Protein AF-A0A7C6WQP8-F1 (afdb_monomer_lite)

Sequence (54 aa):
MVVVNGIEIDEKKARRLLQKLIIMEKTNIKTKQYNDAEMVKKIKKEIEEEVECY

Secondary structure (DSSP, 8-state):
-EEETTEEE-HHHHHHHHHHHHHHHHHHHHH--S-HHHHHHHHHHHHHHHHH--

Foldseek 3Di:
DDQDPNDDDPVVLVVVLVVVLVVLVVVCVVVVPDDPVRSVVVSVVSVVCSVVVD

Radius of gyration: 13.17 Å; chains: 1; bounding box: 29×18×31 Å

Structure (mmCIF, N/C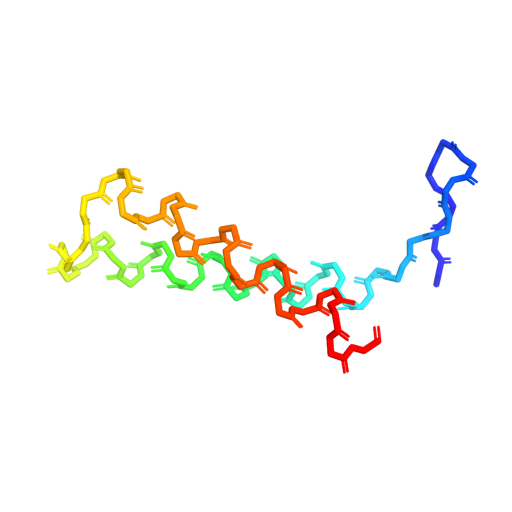A/C/O backbone):
data_AF-A0A7C6WQP8-F1
#
_entry.id   AF-A0A7C6WQP8-F1
#
loop_
_atom_site.group_PDB
_atom_site.id
_atom_site.type_symbol
_atom_site.label_atom_id
_atom_site.label_alt_id
_atom_site.label_comp_id
_atom_site.label_asym_id
_atom_site.label_entity_id
_atom_site.label_seq_id
_atom_site.pdbx_PDB_ins_code
_atom_site.Cartn_x
_atom_site.Cartn_y
_atom_site.Cartn_z
_atom_site.occupancy
_atom_site.B_iso_or_equiv
_atom_site.auth_seq_id
_atom_site.auth_comp_id
_atom_site.auth_asym_id
_atom_site.auth_atom_id
_atom_site.pdbx_PDB_model_num
ATOM 1 N N . MET A 1 1 ? 7.683 -3.207 -18.794 1.00 67.44 1 MET A N 1
ATOM 2 C CA . MET A 1 1 ? 8.467 -2.086 -18.246 1.00 67.44 1 MET A CA 1
ATOM 3 C C . MET A 1 1 ? 8.102 -0.869 -19.049 1.00 67.44 1 MET A C 1
ATOM 5 O O . MET A 1 1 ? 8.080 -0.959 -20.272 1.00 67.44 1 MET A O 1
ATOM 9 N N . VAL A 1 2 ? 7.754 0.214 -18.368 1.00 84.75 2 VAL A N 1
ATOM 10 C CA . VAL A 1 2 ? 7.424 1.488 -19.007 1.00 84.75 2 VAL A CA 1
ATOM 11 C C . VAL A 1 2 ? 8.336 2.548 -18.430 1.00 84.75 2 VAL A C 1
ATOM 13 O O . VAL A 1 2 ? 8.599 2.558 -17.231 1.00 84.75 2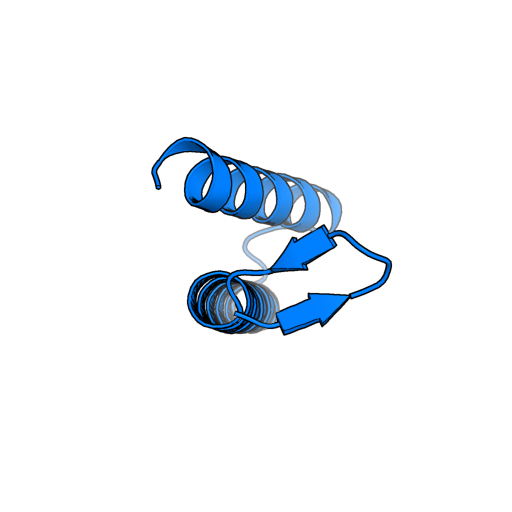 VAL A O 1
ATOM 16 N N . VAL A 1 3 ? 8.851 3.408 -19.302 1.00 81.94 3 VAL A N 1
ATOM 17 C CA . VAL A 1 3 ? 9.705 4.523 -18.910 1.00 81.94 3 VAL A CA 1
ATOM 18 C C . VAL A 1 3 ? 8.824 5.754 -18.774 1.00 81.94 3 VAL A C 1
ATOM 20 O O . VAL A 1 3 ? 8.248 6.218 -19.757 1.00 81.94 3 VAL A O 1
ATOM 23 N N . VAL A 1 4 ? 8.717 6.282 -17.557 1.00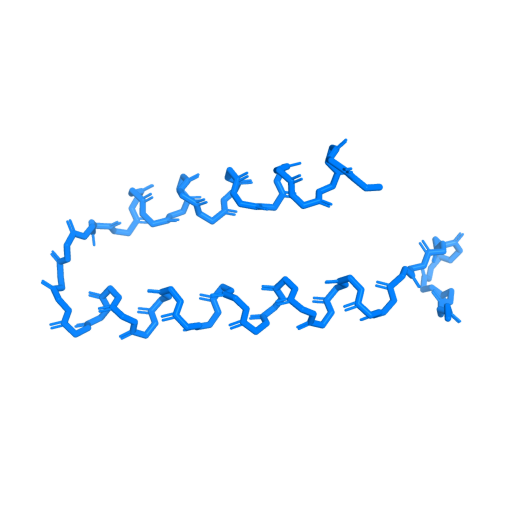 84.81 4 VAL A N 1
ATOM 24 C CA . VAL A 1 4 ? 7.994 7.529 -17.273 1.00 84.81 4 VAL A CA 1
ATOM 25 C C . VAL A 1 4 ? 9.003 8.526 -16.732 1.00 84.81 4 VAL A C 1
ATOM 27 O O . VAL A 1 4 ? 9.678 8.249 -15.746 1.00 84.81 4 VAL A O 1
ATOM 30 N N . ASN A 1 5 ? 9.140 9.680 -17.387 1.00 89.38 5 ASN A N 1
ATOM 31 C CA . ASN A 1 5 ? 10.115 10.717 -17.018 1.00 89.38 5 ASN A CA 1
ATOM 32 C C . ASN A 1 5 ? 11.568 10.203 -16.915 1.00 89.38 5 ASN A C 1
ATOM 34 O O . ASN A 1 5 ? 12.334 10.667 -16.077 1.00 89.38 5 ASN A O 1
ATOM 38 N N . GLY A 1 6 ? 11.944 9.223 -17.744 1.00 87.44 6 GLY A N 1
ATOM 39 C CA . GLY A 1 6 ? 13.281 8.616 -17.720 1.00 87.44 6 GLY A CA 1
ATOM 40 C C . GLY A 1 6 ? 13.511 7.604 -16.591 1.00 87.44 6 GLY A C 1
ATOM 41 O O . GLY A 1 6 ? 14.616 7.087 -16.472 1.00 87.44 6 GLY A O 1
ATOM 42 N N . ILE A 1 7 ? 12.487 7.298 -15.788 1.00 87.19 7 ILE A N 1
ATOM 43 C CA . ILE A 1 7 ? 12.542 6.287 -14.728 1.00 87.19 7 ILE A CA 1
ATOM 44 C C . ILE A 1 7 ? 11.923 4.995 -15.256 1.00 87.19 7 ILE A C 1
ATOM 46 O O . ILE A 1 7 ? 10.796 4.999 -15.758 1.00 87.19 7 ILE A O 1
ATOM 50 N N . GLU A 1 8 ? 12.651 3.887 -15.132 1.00 87.19 8 GLU A N 1
ATOM 51 C CA . GLU A 1 8 ? 12.120 2.561 -15.434 1.00 87.19 8 GLU A CA 1
ATOM 52 C C . GLU A 1 8 ? 11.121 2.134 -14.359 1.00 87.19 8 GLU A C 1
ATOM 54 O O . GLU A 1 8 ? 11.450 2.028 -13.178 1.00 87.19 8 GLU A O 1
ATOM 59 N N . ILE A 1 9 ? 9.885 1.877 -14.779 1.00 85.44 9 ILE A N 1
ATOM 60 C CA . ILE A 1 9 ? 8.818 1.411 -13.901 1.00 85.44 9 ILE A CA 1
ATOM 61 C C . ILE A 1 9 ? 8.497 -0.048 -14.220 1.00 85.44 9 ILE A C 1
ATOM 63 O O . ILE A 1 9 ? 8.140 -0.418 -15.351 1.00 85.44 9 ILE A O 1
ATOM 67 N N . ASP A 1 10 ? 8.549 -0.881 -13.182 1.00 88.62 10 ASP A N 1
ATOM 68 C CA . ASP A 1 10 ? 7.919 -2.196 -13.192 1.00 88.62 10 ASP A CA 1
ATOM 69 C C . ASP A 1 10 ? 6.405 -2.029 -13.007 1.00 88.62 10 ASP A C 1
ATOM 71 O O . ASP A 1 10 ? 5.868 -2.012 -11.897 1.00 88.62 10 ASP A O 1
ATOM 75 N N . GLU A 1 11 ? 5.698 -1.896 -14.128 1.00 90.00 11 GLU A N 1
ATOM 76 C CA . GLU A 1 11 ? 4.241 -1.756 -14.141 1.00 90.00 11 GLU A CA 1
ATOM 77 C C . GLU A 1 11 ? 3.516 -2.892 -13.419 1.00 90.00 11 GLU A C 1
ATOM 79 O O . GLU A 1 11 ? 2.435 -2.684 -12.866 1.00 90.00 11 GLU A O 1
ATOM 84 N N . LYS A 1 12 ? 4.077 -4.107 -13.422 1.00 88.88 12 LYS A N 1
ATOM 85 C CA . LYS A 1 12 ? 3.431 -5.260 -12.798 1.00 88.88 12 LYS A CA 1
ATOM 86 C C . LYS A 1 12 ? 3.492 -5.130 -11.280 1.00 88.88 12 LYS A C 1
ATOM 88 O O . LYS A 1 12 ? 2.466 -5.353 -10.632 1.00 88.88 12 LYS A O 1
ATOM 93 N N . LYS A 1 13 ? 4.647 -4.732 -10.733 1.00 86.38 13 LYS A N 1
ATOM 94 C CA . LYS A 1 13 ? 4.792 -4.390 -9.306 1.00 86.38 13 LYS A CA 1
ATOM 95 C C . LYS A 1 13 ? 3.894 -3.206 -8.940 1.00 86.38 13 LYS A C 1
ATOM 97 O O . LYS A 1 13 ? 3.063 -3.329 -8.044 1.00 86.38 13 LYS A O 1
ATOM 102 N N . ALA A 1 14 ? 3.944 -2.116 -9.710 1.00 89.06 14 ALA A N 1
ATOM 103 C CA . ALA A 1 14 ? 3.130 -0.924 -9.458 1.00 89.06 14 ALA A CA 1
ATOM 104 C C . ALA A 1 14 ? 1.619 -1.226 -9.446 1.00 89.06 14 ALA A C 1
ATOM 106 O O . ALA A 1 14 ? 0.890 -0.788 -8.554 1.00 89.06 14 ALA A O 1
ATOM 107 N N . ARG A 1 15 ? 1.133 -2.032 -10.399 1.00 91.31 15 ARG A N 1
ATOM 108 C CA . ARG A 1 15 ? -0.283 -2.414 -10.485 1.00 91.31 15 ARG A CA 1
ATOM 109 C C . ARG A 1 15 ? -0.717 -3.326 -9.338 1.00 91.31 15 ARG A C 1
ATOM 111 O O . ARG A 1 15 ? -1.834 -3.171 -8.844 1.00 91.31 15 ARG A O 1
ATOM 118 N N . ARG A 1 16 ? 0.138 -4.263 -8.913 1.00 91.38 16 ARG A N 1
ATOM 119 C CA . ARG A 1 16 ? -0.124 -5.133 -7.751 1.00 91.38 16 ARG A CA 1
ATOM 120 C C . ARG A 1 16 ? -0.213 -4.322 -6.466 1.00 91.38 16 ARG A C 1
ATOM 122 O O . ARG A 1 16 ? -1.188 -4.471 -5.732 1.00 91.38 16 ARG A O 1
ATOM 129 N N . LEU A 1 17 ? 0.748 -3.428 -6.252 1.00 92.12 17 LEU A N 1
ATOM 130 C CA . LEU A 1 17 ? 0.772 -2.525 -5.109 1.00 92.12 17 LEU A CA 1
ATOM 131 C C . LEU A 1 17 ? -0.495 -1.665 -5.072 1.00 92.12 17 LEU A C 1
ATOM 133 O O . LEU A 1 17 ? -1.214 -1.678 -4.078 1.00 92.12 17 LEU A O 1
ATOM 137 N N . LEU A 1 18 ? -0.856 -1.026 -6.189 1.00 92.88 18 LEU A N 1
A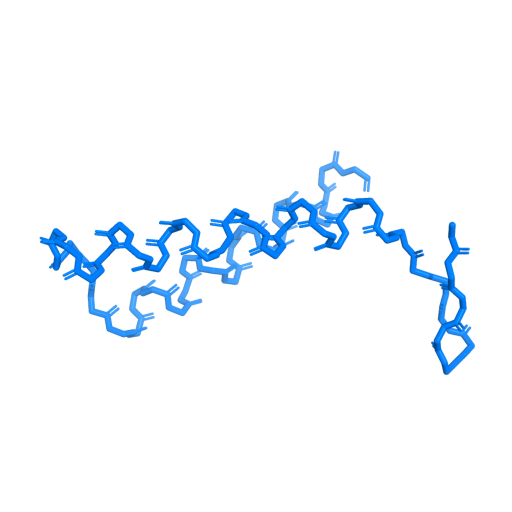TOM 138 C CA . LEU A 1 18 ? -2.082 -0.230 -6.285 1.00 92.88 18 LEU A CA 1
ATOM 139 C C . LEU A 1 18 ? -3.340 -1.035 -5.914 1.00 92.88 18 LEU A C 1
ATOM 141 O O . LEU A 1 18 ? -4.174 -0.560 -5.143 1.00 92.88 18 LEU A O 1
ATOM 145 N N . GLN A 1 19 ? -3.479 -2.263 -6.427 1.00 94.88 19 GLN A N 1
ATOM 146 C CA . GLN A 1 19 ? -4.610 -3.132 -6.084 1.00 94.88 19 GLN A CA 1
ATOM 147 C C . GLN A 1 19 ? -4.643 -3.475 -4.590 1.00 94.88 19 GLN A C 1
ATOM 149 O O . GLN A 1 19 ? -5.713 -3.418 -3.979 1.00 94.88 19 GLN A O 1
ATOM 154 N N . LYS A 1 20 ? -3.486 -3.792 -3.996 1.00 93.44 20 LYS A N 1
ATOM 155 C CA . LYS A 1 20 ? -3.351 -4.094 -2.564 1.00 93.44 20 LYS A CA 1
ATOM 156 C C . LYS A 1 20 ? -3.806 -2.909 -1.709 1.00 93.44 20 LYS A C 1
ATOM 158 O O . LYS A 1 20 ? -4.656 -3.085 -0.836 1.00 93.44 20 LYS A O 1
ATOM 163 N N . LEU A 1 21 ? -3.330 -1.702 -2.024 1.00 94.44 21 LEU A N 1
ATOM 164 C CA . LEU A 1 21 ? -3.677 -0.478 -1.294 1.00 94.44 21 LEU A CA 1
ATOM 165 C C . LEU A 1 21 ? -5.182 -0.170 -1.357 1.00 94.44 21 LEU A C 1
ATOM 167 O O . LEU A 1 21 ? -5.792 0.123 -0.331 1.00 94.44 21 LEU A O 1
ATOM 171 N N . ILE A 1 22 ? -5.813 -0.318 -2.528 1.00 95.19 22 ILE A N 1
ATOM 172 C CA . ILE A 1 22 ? -7.266 -0.117 -2.680 1.00 95.19 22 ILE A CA 1
ATOM 173 C C . ILE A 1 22 ? -8.059 -1.105 -1.813 1.00 95.19 22 ILE A C 1
ATOM 175 O O . ILE A 1 22 ? -9.052 -0.729 -1.185 1.00 95.19 22 ILE A O 1
ATOM 179 N N . ILE A 1 23 ? -7.646 -2.377 -1.774 1.00 95.44 23 ILE A N 1
ATOM 180 C CA . ILE A 1 23 ? -8.314 -3.403 -0.962 1.00 95.44 23 ILE A CA 1
ATOM 181 C C . ILE A 1 23 ? -8.170 -3.087 0.529 1.00 95.44 23 ILE A C 1
ATOM 183 O O . ILE A 1 23 ? -9.154 -3.199 1.267 1.00 95.44 23 ILE A O 1
ATOM 187 N N . MET A 1 24 ? -6.981 -2.672 0.970 1.00 94.25 24 MET A N 1
ATOM 188 C CA . MET A 1 24 ? -6.737 -2.272 2.357 1.00 94.25 24 MET A CA 1
ATOM 189 C C . MET A 1 24 ? -7.621 -1.097 2.768 1.00 94.25 24 MET A C 1
ATOM 191 O O . MET A 1 24 ? -8.308 -1.187 3.785 1.00 94.25 24 MET A O 1
ATOM 195 N N . GLU A 1 25 ? -7.675 -0.045 1.952 1.00 93.81 25 GLU A N 1
ATOM 196 C CA . GLU A 1 25 ? -8.480 1.144 2.237 1.00 93.81 25 GLU A CA 1
ATOM 197 C C . GLU A 1 25 ? -9.972 0.810 2.288 1.00 93.81 25 GLU A C 1
ATOM 199 O O . GLU A 1 25 ? -10.676 1.141 3.242 1.00 93.81 25 GLU A O 1
ATOM 204 N N . LYS A 1 26 ? -10.455 0.036 1.311 1.00 96.12 26 LYS A N 1
ATOM 205 C CA . LYS A 1 26 ? -11.847 -0.428 1.283 1.00 96.12 26 LYS A CA 1
ATOM 206 C C . LYS A 1 26 ? -12.191 -1.301 2.488 1.00 96.12 26 LYS A C 1
ATOM 208 O O . LYS A 1 26 ? -13.324 -1.259 2.968 1.00 96.12 26 LYS A O 1
ATOM 213 N N . THR A 1 27 ? -11.246 -2.112 2.956 1.00 95.56 27 THR A N 1
ATOM 214 C CA . THR A 1 27 ? -11.421 -2.926 4.163 1.00 95.56 27 THR A CA 1
ATOM 215 C C . THR A 1 27 ? -11.507 -2.028 5.389 1.00 95.56 27 THR A C 1
ATOM 217 O O . THR A 1 27 ? -12.451 -2.169 6.162 1.00 95.56 27 THR A O 1
ATOM 220 N N . ASN A 1 28 ? -10.607 -1.052 5.513 1.00 96.38 28 ASN A N 1
ATOM 221 C CA . ASN A 1 28 ? -10.607 -0.124 6.633 1.00 96.38 28 ASN A CA 1
ATOM 222 C C . ASN A 1 28 ? -11.867 0.751 6.693 1.00 96.38 28 ASN A C 1
ATOM 224 O O . ASN A 1 28 ? -12.420 0.935 7.768 1.00 96.38 28 ASN A O 1
ATOM 228 N N . ILE A 1 29 ? -12.397 1.209 5.556 1.00 95.44 29 ILE A N 1
ATOM 229 C CA . ILE A 1 29 ? -13.676 1.942 5.507 1.00 95.44 29 ILE A CA 1
ATOM 230 C C . ILE A 1 29 ? -14.820 1.107 6.107 1.00 95.44 29 ILE A C 1
ATOM 232 O O . ILE A 1 29 ? -15.698 1.642 6.786 1.00 95.44 29 ILE A O 1
ATOM 236 N N . LYS A 1 30 ? -14.818 -0.212 5.869 1.00 96.19 30 LYS A N 1
ATOM 237 C CA . LYS A 1 30 ? -15.846 -1.124 6.392 1.00 96.19 30 LYS A CA 1
ATOM 238 C C . LYS A 1 30 ? -15.656 -1.434 7.873 1.00 96.19 30 LYS A C 1
ATOM 240 O O . LYS A 1 30 ? -16.641 -1.496 8.601 1.00 96.19 30 LYS A O 1
ATOM 245 N N . THR A 1 31 ? -14.420 -1.680 8.301 1.00 95.81 31 THR A N 1
ATOM 246 C CA . THR A 1 31 ? -14.118 -2.142 9.665 1.00 95.81 31 THR A CA 1
ATOM 247 C C . THR A 1 31 ? -13.863 -1.002 10.643 1.00 95.81 31 THR A C 1
ATOM 249 O O . THR A 1 31 ? -13.984 -1.208 11.847 1.00 95.81 31 THR A O 1
ATOM 252 N N . LYS A 1 32 ? -13.511 0.187 10.138 1.00 94.50 32 LYS A N 1
ATOM 253 C CA . LYS A 1 32 ? -13.011 1.342 10.898 1.00 94.50 32 LYS A CA 1
ATOM 254 C C . LYS A 1 32 ? -11.873 0.966 11.852 1.00 94.50 32 LYS A C 1
ATOM 256 O O . LYS A 1 32 ? -11.774 1.502 12.950 1.00 94.50 32 LYS A O 1
ATOM 261 N N . GLN A 1 33 ? -11.054 -0.002 11.446 1.00 94.81 33 GLN A N 1
ATOM 262 C CA . GLN A 1 33 ? -10.009 -0.576 12.288 1.00 94.81 33 GLN A CA 1
ATOM 263 C C . GLN A 1 33 ? -8.872 0.413 12.566 1.00 94.81 33 GLN A C 1
ATOM 265 O O . GLN A 1 33 ? -8.263 0.356 13.629 1.00 94.81 33 GLN A O 1
ATOM 270 N N . TYR A 1 34 ? -8.594 1.293 11.610 1.00 95.69 34 TYR A N 1
ATOM 271 C CA . TYR A 1 34 ? -7.524 2.274 11.642 1.00 95.69 34 TYR A CA 1
ATOM 272 C C . TYR A 1 34 ? -8.087 3.659 11.332 1.00 95.69 34 TYR A C 1
ATOM 274 O O . TYR A 1 34 ? -8.952 3.811 10.464 1.00 95.69 34 TYR A O 1
ATOM 282 N N . ASN A 1 35 ? -7.576 4.678 12.016 1.00 94.12 35 ASN A N 1
ATOM 283 C CA . ASN A 1 35 ? -7.824 6.064 11.620 1.00 94.12 35 ASN A CA 1
ATOM 284 C C . ASN A 1 35 ? -6.952 6.462 10.415 1.00 94.12 35 ASN A C 1
ATOM 286 O O . ASN A 1 35 ? -6.035 5.737 10.021 1.00 94.12 35 ASN A O 1
ATOM 290 N N . ASP A 1 36 ? -7.210 7.637 9.846 1.00 91.44 36 ASP A N 1
ATOM 291 C CA . ASP A 1 36 ? -6.523 8.114 8.641 1.00 91.44 36 ASP A CA 1
ATOM 292 C C . ASP A 1 36 ? -4.992 8.136 8.801 1.00 91.44 36 ASP A C 1
ATOM 294 O O . ASP A 1 36 ? -4.256 7.704 7.912 1.00 91.44 36 ASP A O 1
ATOM 298 N N . ALA A 1 37 ? -4.483 8.573 9.958 1.00 95.25 37 ALA A N 1
ATOM 299 C CA . ALA A 1 37 ? -3.043 8.635 10.211 1.00 95.25 37 ALA A CA 1
ATOM 300 C C . ALA A 1 37 ? -2.407 7.237 10.302 1.00 95.25 37 ALA A C 1
ATOM 302 O O . ALA A 1 37 ? -1.281 7.025 9.842 1.00 95.25 37 ALA A O 1
ATOM 303 N N . GLU A 1 38 ? -3.120 6.275 10.885 1.00 95.69 38 GLU A N 1
ATOM 304 C CA . GLU A 1 38 ? -2.697 4.877 10.963 1.00 95.69 38 GLU A CA 1
ATOM 305 C C . GLU A 1 38 ? -2.728 4.201 9.591 1.00 95.69 38 GLU A C 1
ATOM 307 O O . GLU A 1 38 ? -1.774 3.499 9.245 1.00 95.69 38 GLU A O 1
ATOM 312 N N . MET A 1 39 ? -3.757 4.465 8.778 1.00 94.38 39 MET A N 1
ATOM 313 C CA . MET A 1 39 ? -3.827 3.957 7.406 1.00 94.38 39 MET A CA 1
ATOM 314 C C . MET A 1 39 ? -2.693 4.486 6.546 1.00 94.38 39 MET A C 1
ATOM 316 O O . MET A 1 39 ? -2.029 3.698 5.877 1.00 94.38 39 MET A O 1
ATOM 320 N N . VAL A 1 40 ? -2.386 5.783 6.626 1.00 93.12 40 VAL A N 1
ATOM 321 C CA . VAL A 1 40 ? -1.243 6.365 5.906 1.00 93.12 40 VAL A CA 1
ATOM 322 C C . VAL A 1 40 ? 0.068 5.685 6.306 1.00 93.12 40 VAL A C 1
ATOM 324 O O . VAL A 1 40 ? 0.869 5.344 5.435 1.00 93.12 40 VAL A O 1
ATOM 327 N N . LYS A 1 41 ? 0.297 5.446 7.606 1.00 95.50 41 LYS A N 1
ATOM 328 C CA . LYS A 1 41 ? 1.494 4.721 8.074 1.00 95.50 41 LYS A CA 1
ATOM 329 C C . LYS A 1 41 ? 1.545 3.300 7.522 1.00 95.50 41 LYS A C 1
ATOM 331 O O . LYS A 1 41 ? 2.604 2.852 7.092 1.00 95.50 41 LYS A O 1
ATOM 336 N N . LYS A 1 42 ? 0.409 2.602 7.516 1.00 93.69 42 LYS A N 1
ATOM 337 C CA . LYS A 1 42 ? 0.326 1.224 7.031 1.00 93.69 42 LYS A CA 1
ATOM 338 C C . LYS A 1 42 ? 0.575 1.145 5.525 1.00 93.69 42 LYS A C 1
ATOM 340 O O . LYS A 1 42 ? 1.377 0.332 5.098 1.00 93.69 42 LYS A O 1
ATOM 345 N N . ILE A 1 43 ? -0.028 2.040 4.744 1.00 92.19 43 ILE A N 1
ATOM 346 C CA . ILE A 1 43 ? 0.190 2.149 3.296 1.00 92.19 43 ILE A CA 1
ATOM 347 C C . ILE A 1 43 ? 1.671 2.387 2.984 1.00 92.19 43 ILE A C 1
ATOM 349 O O . ILE A 1 43 ? 2.223 1.691 2.140 1.00 92.19 43 ILE A O 1
ATOM 353 N N . LYS A 1 44 ? 2.333 3.323 3.681 1.00 92.25 44 LYS A N 1
ATOM 354 C CA . LYS A 1 44 ? 3.772 3.578 3.488 1.00 92.25 44 LYS A CA 1
ATOM 355 C C . LYS A 1 44 ? 4.613 2.332 3.741 1.00 92.25 44 LYS A C 1
ATOM 357 O O . LYS A 1 44 ? 5.442 1.996 2.907 1.00 92.25 44 LYS A O 1
ATOM 362 N N . LYS A 1 45 ? 4.338 1.625 4.838 1.00 92.44 45 LYS A N 1
ATOM 363 C CA . LYS A 1 45 ? 5.046 0.390 5.179 1.00 92.44 45 LYS A CA 1
ATOM 364 C C . LYS A 1 45 ? 4.876 -0.692 4.106 1.00 92.44 45 LYS A C 1
ATOM 366 O O . LYS A 1 45 ? 5.842 -1.337 3.736 1.00 92.44 45 LYS A O 1
ATOM 371 N N . GLU A 1 46 ? 3.671 -0.866 3.571 1.00 89.88 46 GLU A N 1
ATOM 372 C CA . GLU A 1 46 ? 3.419 -1.843 2.499 1.00 89.88 46 GLU A CA 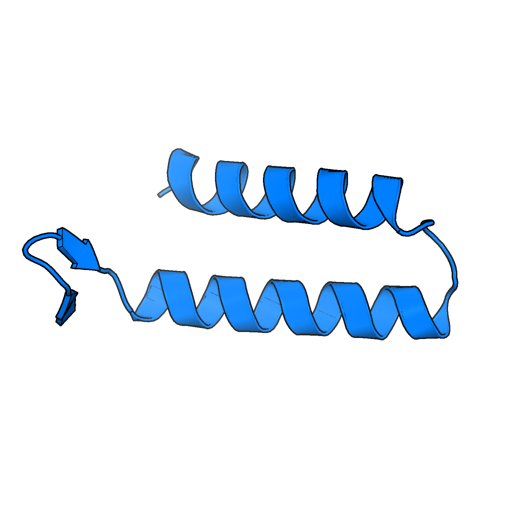1
ATOM 373 C C . GLU A 1 46 ? 4.137 -1.481 1.192 1.00 89.88 46 GLU A C 1
ATOM 375 O O . GLU A 1 46 ? 4.558 -2.368 0.454 1.00 89.88 46 GLU A O 1
ATOM 380 N N . ILE A 1 47 ? 4.279 -0.183 0.899 1.00 88.44 47 ILE A N 1
ATOM 381 C CA . ILE A 1 47 ? 5.070 0.295 -0.241 1.00 88.44 47 ILE A CA 1
ATOM 382 C C . ILE A 1 47 ? 6.555 -0.010 -0.013 1.00 88.44 47 ILE A C 1
ATOM 384 O O . ILE A 1 47 ? 7.194 -0.542 -0.914 1.00 88.44 47 ILE A O 1
ATOM 388 N N . GLU A 1 48 ? 7.089 0.306 1.171 1.00 88.50 48 GLU A N 1
ATOM 389 C CA . GLU A 1 48 ? 8.481 0.013 1.543 1.00 88.50 48 GLU A CA 1
ATOM 390 C C . GLU A 1 48 ? 8.778 -1.487 1.427 1.00 88.50 48 GLU A C 1
ATO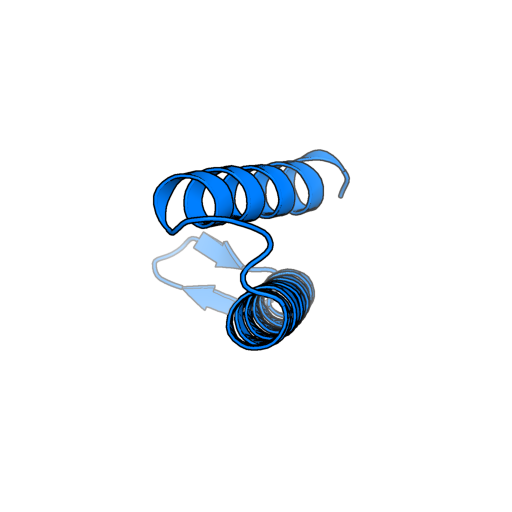M 392 O O . GLU A 1 48 ? 9.736 -1.865 0.761 1.00 88.50 48 GLU A O 1
ATOM 397 N N . GLU A 1 49 ? 7.911 -2.349 1.965 1.00 86.56 49 GLU A N 1
ATOM 398 C CA . GLU A 1 49 ? 8.071 -3.806 1.883 1.00 86.56 49 GLU A CA 1
ATOM 399 C C . GLU A 1 49 ? 8.060 -4.324 0.434 1.00 86.56 49 GLU A C 1
ATOM 401 O O . GLU A 1 49 ? 8.893 -5.155 0.072 1.00 86.56 49 GLU A O 1
ATOM 406 N N . GLU A 1 50 ? 7.153 -3.833 -0.419 1.00 82.06 50 GLU A N 1
ATOM 407 C CA . GLU A 1 50 ? 7.079 -4.254 -1.827 1.00 82.06 50 GLU A CA 1
ATOM 408 C C . GLU A 1 50 ? 8.292 -3.767 -2.648 1.00 82.06 50 GLU A C 1
ATOM 410 O O . GLU A 1 50 ? 8.661 -4.409 -3.633 1.00 82.06 50 GLU A O 1
ATOM 415 N N . VAL A 1 51 ? 8.912 -2.649 -2.250 1.00 81.00 51 VAL A N 1
ATOM 416 C CA . VAL A 1 51 ? 10.112 -2.088 -2.896 1.00 81.00 51 VAL A CA 1
ATOM 417 C C . VAL A 1 51 ? 11.400 -2.748 -2.392 1.00 81.00 51 VAL A C 1
ATOM 419 O O . VAL A 1 51 ? 12.295 -2.993 -3.194 1.00 81.00 51 VAL A O 1
ATOM 422 N N . GLU A 1 52 ? 11.517 -3.044 -1.094 1.00 77.50 52 GLU A N 1
ATOM 423 C CA . GLU A 1 52 ? 12.731 -3.632 -0.505 1.00 77.50 52 GLU A CA 1
ATOM 424 C C . GLU A 1 52 ? 12.846 -5.145 -0.732 1.00 77.50 52 GLU A C 1
ATOM 426 O O . GLU A 1 52 ? 13.954 -5.665 -0.858 1.00 77.50 52 GLU A O 1
ATOM 431 N N . CYS A 1 53 ? 11.727 -5.875 -0.782 1.00 62.03 53 CYS A N 1
ATOM 432 C CA . CYS A 1 53 ? 11.760 -7.339 -0.880 1.00 62.03 53 CYS A CA 1
ATOM 433 C C . CYS A 1 53 ? 11.900 -7.894 -2.311 1.00 62.03 53 CYS A C 1
ATOM 435 O O . CYS A 1 53 ? 12.023 -9.114 -2.452 1.00 62.03 53 CYS A O 1
ATOM 437 N N . TYR A 1 54 ? 11.884 -7.060 -3.363 1.00 49.31 54 TYR A N 1
ATOM 438 C CA . TYR A 1 54 ? 11.914 -7.515 -4.764 1.00 49.31 54 TYR A CA 1
ATOM 439 C C . TYR A 1 54 ? 12.740 -6.668 -5.723 1.00 49.31 54 TYR A C 1
ATOM 441 O O . TYR A 1 54 ? 12.460 -5.455 -5.816 1.00 49.31 54 TYR A O 1
#

pLDDT: mean 89.32, std 8.64, range [49.31, 96.38]